Protein AF-A0A1Y5H333-F1 (afdb_monomer_lite)

Secondary structure (DSSP, 8-state):
-EEEEEETTEEEEEEEEEEEEEEETTTEEEEEEEEEEEEEEETTEEEEEEEEEEEEPPPHHHHH-PPEEEEEEGGGSTTS--GGGEETTEE-GGG--S-HHHHHHHHHTT--TTTTTTS--PEEEEEE-S--TTPPPEEEEEEEEEE-

Foldseek 3Di:
DWPDDDDQQFNTWDKDKDKDWDADDQAGIDIKIKIKIWTHRDPVKIKMKMKIKDWDDQDPQLAPFDKDKDWDWQVPQLLAQDPQQDDPLFGHPVSDDDDPVSVVVCVVVVHRSGPHNSVHIDTDIDIDGSNPPRDHIDMDMDMDIDMD

Structure (mmCIF, N/CA/C/O backbone):
data_AF-A0A1Y5H333-F1
#
_entry.id   AF-A0A1Y5H333-F1
#
loop_
_atom_site.group_PDB
_atom_site.id
_atom_site.type_symbol
_atom_site.label_atom_id
_atom_site.label_alt_id
_atom_site.label_comp_id
_atom_site.label_asym_id
_atom_site.label_entity_id
_atom_site.label_seq_id
_atom_site.pdbx_PDB_ins_code
_atom_site.Cartn_x
_atom_site.Cartn_y
_atom_site.Cartn_z
_atom_site.occupancy
_atom_site.B_iso_or_equiv
_atom_site.auth_seq_id
_atom_site.auth_comp_id
_atom_site.auth_asym_id
_atom_site.auth_atom_id
_atom_site.pdbx_PDB_model_num
ATOM 1 N N . MET A 1 1 ? -16.460 4.769 25.214 1.00 82.88 1 MET A N 1
ATOM 2 C CA . MET A 1 1 ? -17.642 5.050 26.059 1.00 82.88 1 MET A CA 1
ATOM 3 C C . MET A 1 1 ? -18.020 3.759 26.763 1.00 82.88 1 MET A C 1
ATOM 5 O O . MET A 1 1 ? -18.332 2.789 26.069 1.00 82.88 1 MET A O 1
ATOM 9 N N . PRO A 1 2 ? -18.009 3.729 28.104 1.00 84.06 2 PRO A N 1
ATOM 10 C CA . PRO A 1 2 ? -18.415 2.555 28.865 1.00 84.06 2 PRO A CA 1
ATOM 11 C C . PRO A 1 2 ? -19.933 2.374 28.769 1.00 84.06 2 PRO A C 1
ATOM 13 O O . PRO A 1 2 ? -20.691 3.319 28.986 1.00 84.06 2 PRO A O 1
ATOM 16 N N . ILE A 1 3 ? -20.365 1.169 28.407 1.00 87.62 3 ILE A N 1
ATOM 17 C CA . ILE A 1 3 ? -21.780 0.785 28.323 1.00 87.62 3 ILE A CA 1
ATOM 18 C C . ILE A 1 3 ? -22.201 0.065 29.601 1.00 87.62 3 ILE A C 1
ATOM 20 O O . ILE A 1 3 ? -23.312 0.270 30.080 1.00 87.62 3 ILE A O 1
ATOM 24 N N . ILE A 1 4 ? -21.317 -0.772 30.148 1.00 87.38 4 ILE A N 1
ATOM 25 C CA . ILE A 1 4 ? -21.586 -1.588 31.333 1.00 87.38 4 ILE A CA 1
ATOM 26 C C . ILE A 1 4 ? -20.380 -1.527 32.257 1.00 87.38 4 ILE A C 1
ATOM 28 O O . ILE A 1 4 ? -19.239 -1.584 31.792 1.00 87.38 4 ILE A O 1
ATOM 32 N N . THR A 1 5 ? -20.661 -1.420 33.551 1.00 86.81 5 THR A N 1
ATOM 33 C CA . THR A 1 5 ? -19.675 -1.400 34.631 1.00 86.81 5 THR A CA 1
ATOM 34 C C . THR A 1 5 ? -20.199 -2.217 35.811 1.00 86.81 5 THR A C 1
ATOM 36 O O . THR A 1 5 ? -21.331 -1.970 36.229 1.00 86.81 5 THR A O 1
ATOM 39 N N . ASN A 1 6 ? -19.375 -3.105 36.373 1.00 86.00 6 ASN A N 1
ATOM 40 C CA . ASN A 1 6 ? -19.638 -3.889 37.593 1.00 86.00 6 ASN A CA 1
ATOM 41 C C . ASN A 1 6 ? -20.899 -4.775 37.548 1.00 86.00 6 ASN A C 1
ATOM 43 O O . ASN A 1 6 ? -21.717 -4.762 38.471 1.00 86.00 6 ASN A O 1
ATOM 47 N N . GLU A 1 7 ? -21.060 -5.558 36.485 1.00 86.50 7 GLU A N 1
ATOM 48 C CA . GLU A 1 7 ? -22.092 -6.592 36.399 1.00 86.50 7 GLU A CA 1
ATOM 49 C C . GLU A 1 7 ? -21.499 -7.979 36.671 1.00 86.50 7 GLU A C 1
ATOM 51 O O . GLU A 1 7 ? -20.348 -8.252 36.340 1.00 86.50 7 GLU A O 1
ATOM 56 N N . ASN A 1 8 ? -22.310 -8.911 37.184 1.00 80.81 8 ASN A N 1
ATOM 57 C CA . ASN A 1 8 ? -21.875 -10.273 37.560 1.00 80.81 8 ASN A CA 1
ATOM 58 C C . ASN A 1 8 ? -21.218 -11.090 36.423 1.00 80.81 8 ASN A C 1
ATOM 60 O O . ASN A 1 8 ? -20.694 -12.176 36.660 1.00 80.81 8 ASN A O 1
ATOM 64 N N . TRP A 1 9 ? -21.315 -10.615 35.184 1.00 81.00 9 TRP A N 1
ATOM 65 C CA . TRP A 1 9 ? -20.800 -11.244 33.969 1.00 81.00 9 TRP A CA 1
ATOM 66 C C . TRP A 1 9 ? -19.826 -10.337 33.190 1.00 81.00 9 TRP A C 1
ATOM 68 O O . TRP A 1 9 ? -19.308 -10.750 32.147 1.00 81.00 9 TRP A O 1
ATOM 78 N N . ALA A 1 10 ? -19.604 -9.100 33.647 1.00 86.00 10 ALA A N 1
ATOM 79 C CA . ALA A 1 10 ? -18.741 -8.116 33.006 1.00 86.00 10 ALA A CA 1
ATOM 80 C C . ALA A 1 10 ? -18.381 -6.987 33.975 1.00 86.00 10 ALA A C 1
ATOM 82 O O . ALA A 1 10 ? -19.232 -6.173 34.334 1.00 86.00 10 ALA A O 1
ATOM 83 N N . GLU A 1 11 ? -17.102 -6.864 34.305 1.00 90.62 11 GLU A N 1
ATOM 84 C CA . GLU A 1 11 ? -16.604 -5.700 35.038 1.00 90.62 11 GLU A CA 1
ATOM 85 C C . GLU A 1 11 ? -16.607 -4.446 34.158 1.00 90.62 11 GLU A C 1
ATOM 87 O O . GLU A 1 11 ? -16.941 -3.354 34.616 1.00 90.62 11 GLU A O 1
ATOM 92 N N . LEU A 1 12 ? -16.287 -4.599 32.867 1.00 90.56 12 LEU A N 1
ATOM 93 C CA . LEU A 1 12 ? -16.322 -3.503 31.903 1.00 90.56 12 LEU A CA 1
ATOM 94 C C . LEU A 1 12 ? -16.723 -3.988 30.511 1.00 90.56 12 LEU A C 1
ATOM 96 O O . LEU A 1 12 ? -16.135 -4.918 29.957 1.00 90.56 12 LEU A O 1
ATOM 100 N N . LEU A 1 13 ? -17.670 -3.279 29.902 1.00 92.50 13 LEU A N 1
ATOM 101 C CA . LEU A 1 13 ? -17.908 -3.318 28.464 1.00 92.50 13 LEU A CA 1
ATOM 102 C C . LEU A 1 13 ? -17.854 -1.894 27.925 1.00 92.50 13 LEU A C 1
ATOM 104 O O . LEU A 1 13 ? -18.698 -1.062 28.259 1.00 92.50 13 LEU A O 1
ATOM 108 N N . GLU A 1 14 ? -16.881 -1.620 27.067 1.00 94.44 14 GLU A N 1
ATOM 109 C CA . GLU A 1 14 ? -16.696 -0.322 26.433 1.00 94.44 14 GLU A CA 1
ATOM 110 C C . GLU A 1 14 ? -16.744 -0.442 24.911 1.00 94.44 14 GLU A C 1
ATOM 112 O O . GLU A 1 14 ? -16.152 -1.344 24.317 1.00 94.44 14 GLU A O 1
ATOM 117 N N . ILE A 1 15 ? -17.420 0.523 24.285 1.00 94.50 15 ILE A N 1
ATOM 118 C CA . ILE A 1 15 ? -17.405 0.718 22.840 1.00 94.50 15 ILE A CA 1
ATOM 119 C C . ILE A 1 15 ? -16.862 2.111 22.524 1.00 94.50 15 ILE A C 1
ATOM 121 O O . ILE A 1 15 ? -17.278 3.120 23.102 1.00 94.50 15 ILE A O 1
ATOM 125 N N . GLU A 1 16 ? -15.932 2.172 21.581 1.00 95.00 16 GLU A N 1
ATOM 126 C CA . GLU A 1 16 ? -15.416 3.404 20.996 1.00 95.00 16 GLU A CA 1
ATOM 127 C C . GLU A 1 16 ? -15.760 3.426 19.510 1.00 95.00 16 GLU A C 1
ATOM 129 O O . GLU A 1 16 ? -15.557 2.442 18.800 1.00 95.00 16 GLU A O 1
ATOM 134 N N . ALA A 1 17 ? -16.259 4.560 19.031 1.00 95.25 17 ALA A N 1
ATOM 135 C CA . ALA A 1 17 ? -16.514 4.788 17.620 1.00 95.25 17 ALA A CA 1
ATOM 136 C C . ALA A 1 17 ? -16.050 6.196 17.249 1.00 95.25 17 ALA A C 1
ATOM 138 O O . ALA A 1 17 ? -16.312 7.157 17.974 1.00 95.25 17 ALA A O 1
ATOM 139 N N . ALA A 1 18 ? -15.359 6.313 16.122 1.00 94.62 18 ALA A N 1
ATOM 140 C CA . ALA A 1 18 ? -14.901 7.576 15.570 1.00 94.62 18 ALA A CA 1
ATOM 141 C C . ALA A 1 18 ? -15.055 7.563 14.050 1.00 94.62 18 ALA A C 1
ATOM 143 O O . ALA A 1 18 ? -14.855 6.532 13.407 1.00 94.62 18 ALA A O 1
ATOM 144 N N . ALA A 1 19 ? -15.372 8.721 13.482 1.00 95.75 19 ALA A N 1
ATOM 145 C CA . ALA A 1 19 ? -15.407 8.936 12.046 1.00 95.75 19 ALA A CA 1
ATOM 146 C C . ALA A 1 19 ? -14.798 10.300 11.716 1.00 95.75 19 ALA A C 1
ATOM 148 O O . ALA A 1 19 ? -14.939 11.256 12.482 1.00 95.75 19 ALA A O 1
ATOM 149 N N . ARG A 1 20 ? -14.118 10.387 10.577 1.00 94.44 20 ARG A N 1
ATOM 150 C CA . ARG A 1 20 ? -13.522 11.611 10.050 1.00 94.44 20 ARG A CA 1
ATOM 151 C C . ARG A 1 20 ? -13.819 11.710 8.563 1.00 94.44 20 ARG A C 1
ATOM 153 O O . ARG A 1 20 ? -13.446 10.835 7.793 1.00 94.44 20 ARG A O 1
ATOM 160 N N . TYR A 1 21 ? -14.427 12.822 8.178 1.00 93.94 21 TYR A N 1
ATOM 161 C CA . TYR A 1 21 ? -14.590 13.224 6.788 1.00 93.94 21 TYR A CA 1
ATOM 162 C C . TYR A 1 21 ? -13.501 14.239 6.432 1.00 93.94 21 TYR A C 1
ATOM 164 O O . TYR A 1 21 ? -13.265 15.181 7.193 1.00 93.94 21 TYR A O 1
ATOM 172 N N . THR A 1 22 ? -12.815 14.030 5.313 1.00 91.62 22 THR A N 1
ATOM 173 C CA . THR A 1 22 ? -11.805 14.954 4.782 1.00 91.62 22 THR A CA 1
ATOM 174 C C . THR A 1 22 ? -12.176 15.296 3.348 1.00 91.62 22 THR A C 1
ATOM 176 O O . THR A 1 22 ? -12.413 14.390 2.559 1.00 91.62 22 THR A O 1
ATOM 179 N N . ASP A 1 23 ? -12.228 16.585 3.024 1.00 91.19 23 ASP A N 1
ATOM 180 C CA . ASP A 1 23 ? -12.504 17.087 1.678 1.00 91.19 23 ASP A CA 1
ATOM 181 C C . ASP A 1 23 ? -11.344 17.965 1.230 1.00 91.19 23 ASP A C 1
ATOM 183 O O . ASP A 1 23 ? -10.917 18.854 1.971 1.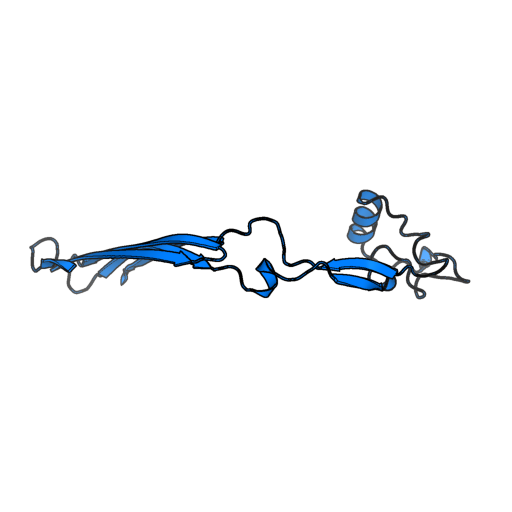00 91.19 23 ASP A O 1
ATOM 187 N N . GLU A 1 24 ? -10.818 17.684 0.044 1.00 84.88 24 GLU A N 1
ATOM 188 C CA . GLU A 1 24 ? -9.677 18.383 -0.516 1.00 84.88 24 GLU A CA 1
ATOM 189 C C . GLU A 1 24 ? -9.851 18.696 -1.995 1.00 84.88 24 GLU A C 1
ATOM 191 O O . GLU A 1 24 ? -10.342 17.904 -2.800 1.00 84.88 24 GLU A O 1
ATOM 196 N N . SER A 1 25 ? -9.345 19.867 -2.367 1.00 82.56 25 SER A N 1
ATOM 197 C CA . SER A 1 25 ? -9.512 20.434 -3.709 1.00 82.56 25 SER A CA 1
ATOM 198 C C . SER A 1 25 ? -8.843 19.614 -4.815 1.00 82.56 25 SER A C 1
ATOM 200 O O . SER A 1 25 ? -9.312 19.613 -5.951 1.00 82.56 25 SER A O 1
ATOM 202 N N . ASN A 1 26 ? -7.749 18.921 -4.491 1.00 74.75 26 ASN A N 1
ATOM 203 C CA . ASN A 1 26 ? -6.894 18.279 -5.489 1.00 74.75 26 ASN A CA 1
ATOM 204 C C . ASN A 1 26 ? -7.225 16.795 -5.714 1.00 74.75 26 ASN A C 1
ATOM 206 O O . ASN A 1 26 ? -7.126 16.314 -6.838 1.00 74.75 26 ASN A O 1
ATOM 210 N N . PHE A 1 27 ? -7.634 16.073 -4.665 1.00 77.12 27 PHE A N 1
ATOM 211 C CA . PHE A 1 27 ? -7.868 14.621 -4.726 1.00 77.12 27 PHE A CA 1
ATOM 212 C C . PHE A 1 27 ? -9.293 14.195 -4.339 1.00 77.12 27 PHE A C 1
ATOM 214 O O . PHE A 1 27 ? -9.594 13.001 -4.350 1.00 77.12 27 PHE A O 1
ATOM 221 N N . GLY A 1 28 ? -10.178 15.147 -4.030 1.00 85.00 28 GLY A N 1
ATOM 222 C CA . GLY A 1 28 ? -11.564 14.886 -3.657 1.00 85.00 28 GLY A CA 1
ATOM 223 C C . GLY A 1 28 ? -11.735 14.615 -2.165 1.00 85.00 28 GLY A C 1
ATOM 224 O O . GLY A 1 28 ? -11.018 15.165 -1.330 1.00 85.00 28 GLY A O 1
ATOM 225 N N . ASN A 1 29 ? -12.705 13.769 -1.832 1.00 87.38 29 ASN A N 1
ATOM 226 C CA . ASN A 1 29 ? -13.092 13.488 -0.458 1.00 87.38 29 ASN A CA 1
ATOM 227 C C . ASN A 1 29 ? -12.784 12.048 -0.035 1.00 87.38 29 ASN A C 1
ATOM 229 O O . ASN A 1 29 ? -12.738 11.136 -0.853 1.00 87.38 29 ASN A O 1
ATOM 233 N N . GLU A 1 30 ? -12.590 11.852 1.268 1.00 91.81 30 GLU A N 1
ATOM 234 C CA . GLU A 1 30 ? -12.367 10.540 1.869 1.00 91.81 30 GLU A CA 1
ATOM 235 C C . GLU A 1 30 ? -12.965 10.475 3.279 1.00 91.81 30 GLU A C 1
ATOM 237 O O . GLU A 1 30 ? -12.956 11.461 4.028 1.00 91.81 30 GLU A O 1
ATOM 242 N N . THR A 1 31 ? -13.488 9.306 3.654 1.00 92.50 31 THR A N 1
ATOM 243 C CA . THR A 1 31 ? -14.091 9.075 4.973 1.00 92.50 31 THR A CA 1
ATOM 244 C C . THR A 1 31 ? -13.392 7.931 5.686 1.00 92.50 31 THR A C 1
ATOM 246 O O . THR A 1 31 ? -13.481 6.778 5.275 1.00 92.50 31 THR A O 1
ATOM 249 N N . THR A 1 32 ? -12.759 8.228 6.819 1.00 94.69 32 THR A N 1
ATOM 250 C CA . THR A 1 32 ? -12.184 7.200 7.690 1.00 94.69 32 THR A CA 1
ATOM 251 C C . THR A 1 32 ? -13.042 6.965 8.911 1.00 94.69 32 THR A C 1
ATOM 253 O O . THR A 1 32 ? -13.649 7.887 9.455 1.00 94.69 32 THR A O 1
ATOM 256 N N . TYR A 1 33 ? -13.092 5.719 9.364 1.00 95.62 33 TYR A N 1
ATOM 257 C CA . TYR A 1 33 ? -13.829 5.348 10.562 1.00 95.62 33 TYR A CA 1
ATOM 258 C C . TYR A 1 33 ? -13.080 4.290 11.357 1.00 95.62 33 TYR A C 1
ATOM 260 O O . TYR A 1 33 ? -12.290 3.519 10.820 1.00 95.62 33 TYR A O 1
ATOM 268 N N . ARG A 1 34 ? -13.315 4.267 12.666 1.00 96.25 34 ARG A N 1
ATOM 269 C CA . ARG A 1 34 ? -12.736 3.293 13.586 1.00 96.25 34 ARG A CA 1
ATOM 270 C C . ARG A 1 34 ? -13.760 2.912 14.639 1.00 96.25 34 ARG A C 1
ATOM 272 O O . ARG A 1 34 ? -14.362 3.785 15.256 1.00 96.25 34 ARG A O 1
ATOM 279 N N . GLY A 1 35 ? -13.902 1.615 14.863 1.00 96.81 35 GLY A N 1
ATOM 280 C CA . GLY A 1 35 ? -14.640 1.028 15.970 1.00 96.81 35 GLY A CA 1
ATOM 281 C C . GLY A 1 35 ? -13.712 0.196 16.849 1.00 96.81 35 GLY A C 1
ATOM 282 O O . GLY A 1 35 ? -12.823 -0.494 16.346 1.00 96.81 35 GLY A O 1
ATOM 283 N N . ARG A 1 36 ? -13.914 0.241 18.163 1.00 96.12 36 ARG A N 1
ATOM 284 C CA . ARG A 1 36 ? -13.251 -0.638 19.127 1.00 96.12 36 ARG A CA 1
ATOM 285 C C . ARG A 1 36 ? -14.251 -1.120 20.162 1.00 96.12 36 ARG A C 1
ATOM 287 O O . ARG A 1 36 ? -15.077 -0.346 20.631 1.00 96.12 36 ARG A O 1
ATOM 294 N N . VAL A 1 37 ? -14.137 -2.388 20.528 1.00 95.88 37 VAL A N 1
ATOM 295 C CA . VAL A 1 37 ? -14.844 -2.985 21.656 1.00 95.88 37 VAL A C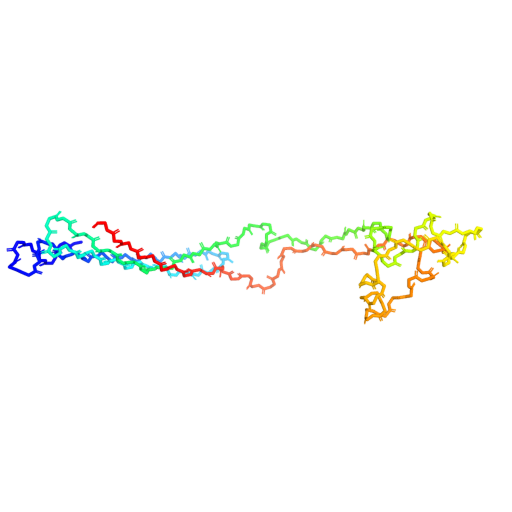A 1
ATOM 296 C C . VAL A 1 37 ? -13.807 -3.509 22.636 1.00 95.88 37 VAL A C 1
ATOM 298 O O . VAL A 1 37 ? -12.866 -4.200 22.239 1.00 95.88 37 VAL A O 1
ATOM 301 N N . THR A 1 38 ? -13.992 -3.180 23.906 1.00 95.81 38 THR A N 1
ATOM 302 C CA . THR A 1 38 ? -13.196 -3.692 25.020 1.00 95.81 38 THR A CA 1
ATOM 303 C C . THR A 1 38 ? -14.137 -4.389 25.992 1.00 95.81 38 THR A C 1
ATOM 305 O O . THR A 1 38 ? -15.128 -3.802 26.421 1.00 95.81 38 THR A O 1
ATOM 308 N N . TYR A 1 39 ? -13.832 -5.638 26.323 1.00 94.44 39 TYR A N 1
ATOM 309 C CA . TYR A 1 39 ? -14.611 -6.478 27.220 1.00 94.44 39 TYR A CA 1
ATOM 310 C C . TYR A 1 39 ? -13.712 -7.051 28.314 1.00 94.44 39 TYR A C 1
ATOM 312 O O . TYR A 1 39 ? -12.686 -7.670 28.030 1.00 94.44 39 TYR A O 1
ATOM 320 N N . MET A 1 40 ? -14.116 -6.841 29.559 1.00 94.44 40 MET A N 1
ATOM 321 C CA . MET A 1 40 ? -13.432 -7.305 30.757 1.00 94.44 40 MET A CA 1
ATOM 322 C C . MET A 1 40 ? -14.412 -8.169 31.564 1.00 94.44 40 MET A C 1
ATOM 324 O O . MET A 1 40 ? -15.233 -7.618 32.299 1.00 94.44 40 MET A O 1
ATOM 328 N N . PRO A 1 41 ? -14.406 -9.504 31.392 1.00 90.00 41 PRO A N 1
ATOM 329 C CA . PRO A 1 41 ? -15.277 -10.396 32.159 1.00 90.00 41 PRO A CA 1
ATOM 330 C C . PRO A 1 41 ? -14.917 -10.430 33.650 1.00 90.00 41 PRO A C 1
ATOM 332 O O . PRO A 1 41 ? -15.814 -10.516 34.481 1.00 90.00 41 PRO A O 1
ATOM 335 N N . THR A 1 42 ? -13.626 -10.351 33.981 1.00 88.38 42 THR A N 1
ATOM 336 C CA . THR A 1 42 ? -13.091 -10.265 35.351 1.00 88.38 42 THR A CA 1
ATOM 337 C C . THR A 1 42 ? -11.909 -9.294 35.374 1.00 88.38 42 THR A C 1
ATOM 339 O O . THR A 1 42 ? -11.366 -8.973 34.319 1.00 88.38 42 THR A O 1
ATOM 342 N N . GLU A 1 43 ? -11.455 -8.859 36.553 1.00 86.25 43 GLU A N 1
ATOM 343 C CA . GLU A 1 43 ? -10.301 -7.946 36.687 1.00 86.25 43 GLU A CA 1
ATOM 344 C C . GLU A 1 43 ? -8.980 -8.498 36.105 1.00 86.25 43 GLU A C 1
ATOM 346 O O . GLU A 1 43 ? -8.050 -7.738 35.836 1.00 86.25 43 GLU A O 1
ATOM 351 N N . GLU A 1 44 ? -8.891 -9.814 35.895 1.00 89.31 44 GLU A N 1
ATOM 352 C CA . GLU A 1 44 ? -7.690 -10.499 35.403 1.00 89.31 44 GLU A CA 1
ATOM 353 C C . GLU A 1 44 ? -7.652 -10.660 33.879 1.00 89.31 44 GLU A C 1
ATOM 355 O O . GLU A 1 44 ? -6.583 -10.919 33.337 1.00 89.31 44 GLU A O 1
ATOM 360 N N . TRP A 1 45 ? -8.793 -10.521 33.195 1.00 92.06 45 TRP A N 1
ATOM 361 C CA . TRP A 1 45 ? -8.913 -10.798 31.763 1.00 92.06 45 TRP A CA 1
ATOM 362 C C . TRP A 1 45 ? -9.448 -9.587 31.013 1.00 92.06 45 TRP A C 1
ATOM 364 O O . TRP A 1 45 ? -10.564 -9.138 31.264 1.00 92.06 45 TRP A O 1
ATOM 374 N N . LEU A 1 46 ? -8.703 -9.111 30.018 1.00 93.75 46 LEU A N 1
ATOM 375 C CA . LEU A 1 46 ? -9.134 -8.042 29.123 1.00 93.75 46 LEU A CA 1
ATOM 376 C C . LEU A 1 46 ? -9.026 -8.487 27.672 1.00 93.75 46 LEU A C 1
ATOM 378 O O . LEU A 1 46 ? -7.943 -8.749 27.150 1.00 93.75 46 LEU A O 1
ATOM 382 N N . VAL A 1 47 ? -10.160 -8.483 26.981 1.00 95.69 47 VAL A N 1
ATOM 383 C CA . VAL A 1 47 ? -10.246 -8.743 25.546 1.00 95.69 47 VAL A CA 1
ATOM 384 C C . VAL A 1 47 ? -10.571 -7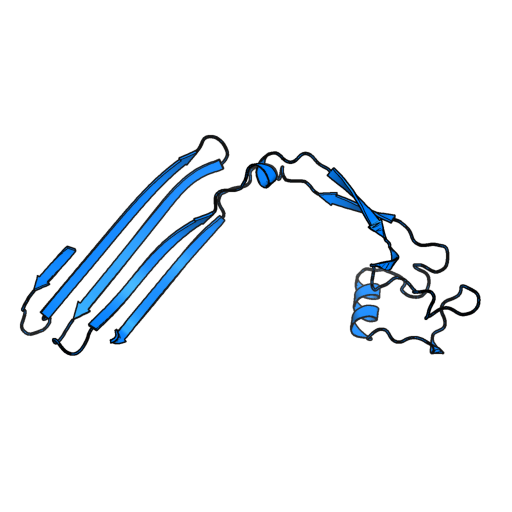.437 24.837 1.00 95.69 47 VAL A C 1
ATOM 386 O O . VAL A 1 47 ? -11.493 -6.724 25.224 1.00 95.69 47 VAL A O 1
ATOM 389 N N . SER A 1 48 ? -9.833 -7.098 23.781 1.00 95.38 48 SER A N 1
ATOM 390 C CA . SER A 1 48 ? -10.192 -5.958 22.937 1.00 95.38 48 SER A CA 1
ATOM 391 C C . SER A 1 48 ? -10.057 -6.282 21.461 1.00 95.38 48 SER A C 1
ATOM 393 O O . SER A 1 48 ? -9.145 -6.994 21.051 1.00 95.38 48 SER A O 1
ATOM 395 N N . ALA A 1 49 ? -10.977 -5.757 20.663 1.00 96.62 49 ALA A N 1
ATOM 396 C CA . ALA A 1 49 ? -10.958 -5.864 19.216 1.00 96.62 49 ALA A CA 1
ATOM 397 C C . ALA A 1 49 ? -11.246 -4.493 18.610 1.00 96.62 49 ALA A C 1
ATOM 399 O O . ALA A 1 49 ? -12.084 -3.745 19.111 1.00 96.62 49 ALA A O 1
ATOM 400 N N . SER A 1 50 ? -10.554 -4.151 17.530 1.00 96.25 50 SER A N 1
ATOM 401 C CA . SER A 1 50 ? -10.791 -2.919 16.787 1.00 96.25 50 SER A CA 1
ATOM 402 C C . SER A 1 50 ? -10.732 -3.153 15.290 1.00 96.25 50 SER A C 1
ATOM 404 O O . SER A 1 50 ? -9.945 -3.970 14.817 1.00 96.25 50 SER A O 1
ATOM 406 N N . TYR A 1 51 ? -11.558 -2.401 14.576 1.00 97.06 51 TYR A N 1
ATOM 407 C CA . TYR A 1 51 ? -11.599 -2.320 13.125 1.00 97.06 51 TYR A CA 1
ATOM 408 C C . TYR A 1 51 ? -11.531 -0.845 12.741 1.00 97.06 51 TYR A C 1
ATOM 410 O O . TYR A 1 51 ? -12.186 -0.011 13.370 1.00 97.06 51 TYR A O 1
ATOM 418 N N . GLY A 1 52 ? -10.781 -0.499 11.705 1.00 96.25 52 GLY A N 1
ATOM 419 C CA . GLY A 1 52 ? -10.850 0.847 11.158 1.00 96.25 52 GLY A CA 1
ATOM 420 C C . GLY A 1 52 ? -10.185 0.996 9.807 1.00 96.25 52 GLY A C 1
ATOM 421 O O . GLY A 1 52 ? -9.438 0.127 9.362 1.00 96.25 52 GLY A O 1
ATOM 422 N N . THR A 1 53 ? -10.457 2.131 9.178 1.00 96.00 53 THR A N 1
ATOM 423 C CA . THR A 1 53 ? -9.926 2.505 7.874 1.00 96.00 53 THR A CA 1
ATOM 424 C C . THR A 1 53 ? -8.974 3.689 7.990 1.00 96.00 53 THR A C 1
ATOM 426 O O . THR A 1 53 ? -9.071 4.530 8.888 1.00 96.00 53 THR A O 1
ATOM 429 N N . SER A 1 54 ? -8.018 3.754 7.072 1.00 93.12 54 SER A N 1
ATOM 430 C CA . SER A 1 54 ? -7.102 4.880 6.905 1.00 93.12 54 SER A CA 1
ATOM 431 C C . SER A 1 54 ? -6.849 5.128 5.421 1.00 93.12 54 SER A C 1
ATOM 433 O O . SER A 1 54 ? -7.146 4.269 4.594 1.00 93.12 54 SER A O 1
ATOM 435 N N . PHE A 1 55 ? -6.312 6.296 5.078 1.00 93.12 55 PHE A N 1
ATOM 436 C CA . PHE A 1 55 ? -5.937 6.603 3.701 1.00 93.12 55 PHE A CA 1
ATOM 437 C C . PHE A 1 55 ? -4.622 7.375 3.628 1.00 93.12 55 PHE A C 1
ATOM 439 O O . PHE A 1 55 ? -4.225 8.046 4.587 1.00 93.12 55 PHE A O 1
ATOM 446 N N . ARG A 1 56 ? -3.980 7.315 2.459 1.00 90.69 56 ARG A N 1
ATOM 447 C CA . ARG A 1 56 ? -2.865 8.177 2.063 1.00 90.69 56 ARG A CA 1
ATOM 448 C C . ARG A 1 56 ? -3.324 9.098 0.935 1.00 90.69 56 ARG A C 1
ATOM 450 O O . ARG A 1 56 ? -3.704 8.634 -0.137 1.00 90.69 56 ARG A O 1
ATOM 457 N N . ALA A 1 57 ? -3.244 10.406 1.165 1.00 88.94 57 ALA A N 1
ATOM 458 C CA . ALA A 1 57 ? -3.451 11.391 0.110 1.00 88.94 57 ALA A CA 1
ATOM 459 C C . ALA A 1 57 ? -2.281 11.366 -0.898 1.00 88.94 57 ALA A C 1
ATOM 461 O O . ALA A 1 57 ? -1.122 11.290 -0.465 1.00 88.94 57 ALA A O 1
ATOM 462 N N . PRO A 1 58 ? -2.540 11.479 -2.214 1.00 84.62 58 PRO A N 1
ATOM 463 C CA . PRO A 1 58 ? -1.481 11.602 -3.211 1.00 84.62 58 PRO A CA 1
ATOM 464 C C . PRO A 1 58 ? -0.679 12.889 -2.992 1.00 84.62 58 PRO A C 1
ATOM 466 O O . PRO A 1 58 ? -1.253 13.951 -2.737 1.00 84.62 58 PRO A O 1
ATOM 469 N N . ASN A 1 59 ? 0.646 12.839 -3.115 1.00 82.06 59 ASN A N 1
ATOM 470 C CA . ASN A 1 59 ? 1.462 14.052 -2.964 1.00 82.06 59 ASN A CA 1
ATOM 471 C C . ASN A 1 59 ? 1.456 14.920 -4.244 1.00 82.06 59 ASN A C 1
ATOM 473 O O . ASN A 1 59 ? 1.083 14.465 -5.320 1.00 82.06 59 ASN A O 1
ATOM 477 N N . LEU A 1 60 ? 1.902 16.182 -4.155 1.00 82.38 60 LEU A N 1
ATOM 478 C CA . LEU A 1 60 ? 1.907 17.107 -5.305 1.00 82.38 60 LEU A CA 1
ATOM 479 C C . LEU A 1 60 ? 2.757 16.614 -6.482 1.00 82.38 60 LEU A C 1
ATOM 481 O O . LEU A 1 60 ? 2.447 16.913 -7.631 1.00 82.38 60 LEU A O 1
ATOM 485 N N . ARG A 1 61 ? 3.827 15.859 -6.213 1.00 79.81 61 ARG A N 1
ATOM 486 C CA . ARG A 1 61 ? 4.679 15.299 -7.264 1.00 79.81 61 ARG A CA 1
ATOM 487 C C . ARG A 1 61 ? 3.955 14.171 -7.995 1.00 79.81 61 ARG A C 1
ATOM 489 O O . ARG A 1 61 ? 4.047 14.081 -9.205 1.00 79.81 61 ARG A O 1
ATOM 496 N N . GLU A 1 62 ? 3.193 13.354 -7.288 1.00 77.06 62 GLU A N 1
ATOM 497 C CA . GLU A 1 62 ? 2.299 12.367 -7.888 1.00 77.06 62 GLU A CA 1
ATOM 498 C C . GLU A 1 62 ? 1.155 13.047 -8.641 1.00 77.06 62 GLU A C 1
ATOM 500 O O . GLU A 1 62 ? 0.765 12.565 -9.676 1.00 77.06 62 GLU A O 1
ATOM 505 N N . GLN A 1 63 ? 0.634 14.197 -8.224 1.00 76.75 63 GLN A N 1
ATOM 506 C CA . GLN A 1 63 ? -0.502 14.793 -8.944 1.00 76.75 63 GLN A CA 1
ATOM 507 C C . GLN A 1 63 ? -0.092 15.659 -10.145 1.00 76.75 63 GLN A C 1
ATOM 509 O O . GLN A 1 63 ? -0.794 15.700 -11.150 1.00 76.75 63 GLN A O 1
ATOM 514 N N . LEU A 1 64 ? 1.040 16.363 -10.056 1.00 78.94 64 LEU A N 1
ATOM 515 C CA . LEU A 1 64 ? 1.375 17.459 -10.974 1.00 78.94 64 LEU A CA 1
ATOM 516 C C . LEU A 1 64 ? 2.719 17.293 -11.689 1.00 78.94 64 LEU A C 1
ATOM 518 O O . LEU A 1 64 ? 3.104 18.170 -12.463 1.00 78.94 64 LEU A O 1
ATOM 522 N N . LEU A 1 65 ? 3.466 16.206 -11.455 1.00 81.25 65 LEU A N 1
ATOM 523 C CA . LEU A 1 65 ? 4.729 16.009 -12.165 1.00 81.25 65 LEU A CA 1
ATOM 524 C C . LEU A 1 65 ? 4.451 15.732 -13.645 1.00 81.25 65 LEU A C 1
ATOM 526 O O . LEU A 1 65 ? 3.886 14.695 -14.012 1.00 81.25 65 LEU A O 1
ATOM 530 N N . ALA A 1 66 ? 4.878 16.685 -14.474 1.00 77.50 66 ALA A N 1
ATOM 531 C CA . ALA A 1 66 ? 4.880 16.576 -15.923 1.00 77.50 66 ALA A CA 1
ATOM 532 C C . ALA A 1 66 ? 5.705 15.367 -16.381 1.00 77.50 66 ALA A C 1
ATOM 534 O O . ALA A 1 66 ? 6.560 14.866 -15.651 1.00 77.50 66 ALA A O 1
ATOM 535 N N . ASN A 1 67 ? 5.451 14.902 -17.603 1.00 78.19 67 ASN A N 1
ATOM 536 C CA . ASN A 1 67 ? 6.197 13.783 -18.158 1.00 78.19 67 ASN A CA 1
ATOM 537 C C . ASN A 1 67 ? 7.682 14.153 -18.285 1.00 78.19 67 ASN A C 1
ATOM 539 O O . ASN A 1 67 ? 8.030 15.096 -18.997 1.00 78.19 67 ASN A O 1
ATOM 543 N N . GLN A 1 68 ? 8.540 13.423 -17.581 1.00 79.38 68 GLN A N 1
ATOM 544 C CA . GLN A 1 68 ? 9.986 13.565 -17.657 1.00 79.38 68 GLN A CA 1
ATOM 545 C C . GLN A 1 68 ? 10.551 12.419 -18.479 1.00 79.38 68 GLN A C 1
ATOM 547 O O . GLN A 1 68 ? 10.250 11.254 -18.220 1.00 79.38 68 GLN A O 1
ATOM 552 N N . PHE A 1 69 ? 11.394 12.766 -19.444 1.00 82.75 69 PHE A N 1
ATOM 553 C CA . PHE A 1 69 ? 12.137 11.798 -20.231 1.00 82.75 69 PHE A CA 1
ATOM 554 C C . PHE A 1 69 ? 13.502 11.553 -19.589 1.00 82.75 69 PHE A C 1
ATOM 556 O O . PHE A 1 69 ? 14.224 12.500 -19.270 1.00 82.75 69 PHE A O 1
ATOM 563 N N . GLY A 1 70 ? 13.836 10.284 -19.404 1.00 82.00 70 GLY A N 1
ATOM 564 C CA . GLY A 1 70 ? 15.117 9.803 -18.920 1.00 82.00 70 GLY A CA 1
ATOM 565 C C . GLY A 1 70 ? 15.676 8.739 -19.856 1.00 82.00 70 GLY A C 1
ATOM 566 O O . GLY A 1 70 ? 15.017 8.276 -20.789 1.00 82.00 70 GLY A O 1
ATOM 567 N N . GLY A 1 71 ? 16.925 8.368 -19.613 1.00 83.38 71 GLY A N 1
ATOM 568 C CA . GLY A 1 71 ? 17.587 7.303 -20.340 1.00 83.38 71 GLY A CA 1
ATOM 569 C C . GLY A 1 71 ? 18.410 6.474 -19.377 1.00 83.38 71 GLY A C 1
ATOM 570 O O . GLY A 1 71 ? 19.312 7.010 -18.738 1.00 83.38 71 GLY A O 1
ATOM 571 N N . GLU A 1 72 ? 18.102 5.186 -19.288 1.00 83.75 72 GLU A N 1
ATOM 572 C CA . GLU A 1 72 ? 18.919 4.231 -18.546 1.00 83.75 72 GLU A CA 1
ATOM 573 C C . GLU A 1 72 ? 19.918 3.562 -19.485 1.00 83.75 72 GLU A C 1
ATOM 575 O O . GLU A 1 72 ? 19.682 3.404 -20.687 1.00 83.75 72 GLU A O 1
ATOM 580 N N . ASN A 1 73 ? 21.069 3.175 -18.947 1.00 82.56 73 ASN A N 1
ATOM 581 C CA . ASN A 1 73 ? 22.065 2.462 -19.729 1.00 82.56 73 ASN A CA 1
ATOM 582 C C . ASN A 1 73 ? 21.576 1.028 -19.992 1.00 82.56 73 ASN A C 1
ATOM 584 O O . ASN A 1 73 ? 21.298 0.295 -19.047 1.00 82.56 73 ASN A O 1
ATOM 588 N N . GLY A 1 74 ? 21.524 0.594 -21.255 1.00 78.75 74 GLY A N 1
ATOM 589 C CA . GLY A 1 74 ? 21.151 -0.778 -21.619 1.00 78.75 74 GLY A CA 1
ATOM 590 C C . GLY A 1 74 ? 22.057 -1.874 -21.040 1.00 78.75 74 GLY A C 1
ATOM 591 O O . GLY A 1 74 ? 21.689 -3.039 -21.073 1.00 78.75 74 GLY A O 1
ATOM 592 N N . ASN A 1 75 ? 23.211 -1.533 -20.455 1.00 80.81 75 ASN A N 1
ATOM 593 C CA . ASN A 1 75 ? 24.042 -2.467 -19.684 1.00 80.81 75 ASN A CA 1
ATOM 594 C C . ASN A 1 75 ? 23.394 -2.901 -18.367 1.00 80.81 75 ASN A C 1
ATOM 596 O O . ASN A 1 75 ? 23.831 -3.879 -17.767 1.00 80.81 75 ASN A O 1
ATOM 600 N N . SER A 1 76 ? 22.395 -2.161 -17.888 1.00 82.38 76 SER A N 1
ATOM 601 C CA . SER A 1 76 ? 21.610 -2.533 -16.713 1.00 82.38 76 SER A CA 1
ATOM 602 C C . SER A 1 76 ? 20.542 -3.583 -17.027 1.00 82.38 76 SER A C 1
ATOM 604 O O . SER A 1 76 ? 19.951 -4.119 -16.094 1.00 82.38 76 SER A O 1
ATOM 606 N N . ASP A 1 77 ? 20.302 -3.886 -18.308 1.00 85.50 77 ASP A N 1
ATOM 607 C CA . ASP A 1 77 ? 19.406 -4.958 -18.731 1.00 85.50 77 ASP A CA 1
ATOM 608 C C . ASP A 1 77 ? 20.093 -6.327 -18.539 1.00 85.50 77 ASP A C 1
ATOM 610 O O . ASP A 1 77 ? 21.121 -6.584 -19.177 1.00 85.50 77 ASP A O 1
ATOM 614 N N . PRO A 1 78 ? 19.546 -7.231 -17.702 1.00 88.19 78 PRO A N 1
ATOM 615 C CA . PRO A 1 78 ? 20.085 -8.580 -17.507 1.00 88.19 78 PRO A CA 1
ATOM 616 C C . PRO A 1 78 ? 20.182 -9.416 -18.796 1.00 88.19 78 PRO A C 1
ATOM 618 O O . PRO A 1 78 ? 20.969 -10.368 -18.859 1.00 88.19 78 PRO A O 1
ATOM 621 N N . CYS A 1 79 ? 19.399 -9.071 -19.820 1.00 88.94 79 CYS A N 1
ATOM 622 C CA . CYS A 1 79 ? 19.411 -9.723 -21.123 1.00 88.94 79 CYS A CA 1
ATOM 623 C C . CYS A 1 79 ? 20.582 -9.273 -22.004 1.00 88.94 79 CYS A C 1
ATOM 625 O O . CYS A 1 79 ? 21.011 -10.034 -22.872 1.00 88.94 79 CYS A O 1
ATOM 627 N N . SER A 1 80 ? 21.148 -8.086 -21.765 1.00 90.19 80 SER A N 1
ATOM 628 C CA . SER A 1 80 ? 22.306 -7.588 -22.512 1.00 90.19 80 SER A CA 1
ATOM 629 C C . SER A 1 80 ? 23.531 -8.480 -22.299 1.00 90.19 80 SER A C 1
ATOM 631 O O . SER A 1 80 ? 23.787 -8.941 -21.188 1.00 90.19 80 SER A O 1
ATOM 633 N N . VAL A 1 81 ? 24.297 -8.732 -23.362 1.00 90.19 81 VAL A N 1
ATOM 634 C CA . VAL A 1 81 ? 25.567 -9.462 -23.317 1.00 90.19 81 VAL A CA 1
ATOM 635 C C . VAL A 1 81 ? 26.657 -8.520 -22.794 1.00 90.19 81 VAL A C 1
ATOM 637 O O . VAL A 1 81 ? 27.145 -7.680 -23.558 1.00 90.19 81 VAL A O 1
ATOM 640 N N . PRO A 1 82 ? 27.111 -8.649 -21.535 1.00 87.75 82 PRO A N 1
ATOM 641 C CA . PRO A 1 82 ? 28.200 -7.826 -21.032 1.00 87.75 82 PRO A CA 1
ATOM 642 C C . PRO A 1 82 ? 29.517 -8.219 -21.710 1.00 87.75 82 PRO A C 1
ATOM 644 O O . PRO A 1 82 ? 29.697 -9.358 -22.141 1.00 87.75 82 PRO A O 1
ATOM 647 N N . GLU A 1 83 ? 30.482 -7.301 -21.735 1.00 87.38 83 GLU A N 1
ATOM 648 C CA . GLU A 1 83 ? 31.801 -7.524 -22.349 1.00 87.38 83 GLU A CA 1
ATOM 649 C C . GLU A 1 83 ? 32.530 -8.756 -21.775 1.00 87.38 83 GLU A C 1
ATOM 651 O O . GLU A 1 83 ? 33.240 -9.457 -22.493 1.00 87.38 83 GLU A O 1
ATOM 656 N N . SER A 1 84 ? 32.290 -9.099 -20.504 1.00 88.69 84 SER A N 1
ATOM 657 C CA . SER A 1 84 ? 32.848 -10.302 -19.872 1.00 88.69 84 SER A CA 1
ATOM 658 C C . SER A 1 84 ? 32.381 -11.614 -20.510 1.00 88.69 84 SER A C 1
ATOM 660 O O . SER A 1 84 ? 33.082 -12.617 -20.402 1.00 88.69 84 SER A O 1
ATOM 662 N N . LEU A 1 85 ? 31.217 -11.614 -21.166 1.00 90.94 85 LEU A N 1
ATOM 663 C CA . LEU A 1 85 ? 30.662 -12.755 -21.898 1.00 90.94 85 LEU A CA 1
ATOM 664 C C . LEU A 1 85 ? 31.006 -12.720 -23.389 1.00 90.94 85 LEU A C 1
ATOM 666 O O . LEU A 1 85 ? 30.480 -13.525 -24.151 1.00 90.94 85 LEU A O 1
ATOM 670 N N . GLN A 1 86 ? 31.870 -11.797 -23.818 1.00 90.56 86 GLN A N 1
ATOM 671 C CA . GLN A 1 86 ? 32.238 -11.648 -25.217 1.00 90.56 86 GLN A CA 1
ATOM 672 C C . GLN A 1 86 ? 33.656 -12.158 -25.495 1.00 90.56 86 GLN A C 1
ATOM 674 O O . GLN A 1 86 ? 34.567 -12.099 -24.661 1.00 90.56 86 GLN A O 1
ATOM 679 N N . THR A 1 87 ? 33.858 -12.643 -26.716 1.00 91.62 87 THR A N 1
ATOM 680 C CA . THR A 1 87 ? 35.169 -12.922 -27.304 1.00 91.62 87 THR A CA 1
ATOM 681 C C . THR A 1 87 ? 35.192 -12.275 -28.683 1.00 91.62 87 THR A C 1
ATOM 683 O O . THR A 1 87 ? 34.371 -12.598 -29.535 1.00 91.62 87 THR A O 1
ATOM 686 N N . ASN A 1 88 ? 36.112 -11.330 -28.904 1.00 89.31 88 ASN A N 1
ATOM 687 C CA . ASN A 1 88 ? 36.190 -10.531 -30.137 1.00 89.31 88 ASN A CA 1
ATOM 688 C C . ASN A 1 88 ? 34.877 -9.798 -30.495 1.00 89.31 88 ASN A C 1
ATOM 690 O O . ASN A 1 88 ? 34.535 -9.686 -31.669 1.00 89.31 88 ASN A O 1
ATOM 694 N N . GLY A 1 89 ? 34.138 -9.315 -29.490 1.00 84.56 89 GLY A N 1
ATOM 695 C CA . GLY A 1 89 ? 32.886 -8.570 -29.689 1.00 84.56 89 GLY A CA 1
ATOM 696 C C . GLY A 1 89 ? 31.659 -9.430 -30.015 1.00 84.56 89 GLY A C 1
ATOM 697 O O . GLY A 1 89 ? 30.615 -8.889 -30.360 1.00 84.56 89 GLY A O 1
ATOM 698 N N . ALA A 1 90 ? 31.766 -10.759 -29.921 1.00 88.69 90 ALA A N 1
ATOM 699 C CA . ALA A 1 90 ? 30.651 -11.688 -30.091 1.00 88.69 90 ALA A CA 1
ATOM 700 C C . ALA A 1 90 ? 30.383 -12.458 -28.795 1.00 88.69 90 ALA A C 1
ATOM 702 O O . ALA A 1 90 ? 31.320 -12.740 -28.045 1.00 88.69 90 ALA A O 1
ATOM 703 N N . TYR A 1 91 ? 29.120 -12.813 -28.550 1.00 91.94 91 TYR A N 1
ATOM 704 C CA . TYR A 1 91 ? 28.721 -13.656 -27.424 1.00 91.94 91 TYR A CA 1
ATOM 705 C C . TYR A 1 91 ? 29.475 -14.993 -27.420 1.00 91.94 91 TYR A C 1
ATOM 707 O O . TYR A 1 91 ? 29.554 -15.681 -28.439 1.00 91.94 91 TYR A O 1
ATOM 715 N N . ASP A 1 92 ? 30.019 -15.355 -26.261 1.00 93.00 92 ASP A N 1
ATOM 716 C CA . ASP A 1 92 ? 30.770 -16.581 -26.029 1.00 93.00 92 ASP A CA 1
ATOM 717 C C . ASP A 1 92 ? 30.028 -17.469 -25.012 1.00 93.00 92 ASP A C 1
ATOM 719 O O . ASP A 1 92 ? 30.104 -17.221 -23.802 1.00 93.00 92 ASP A O 1
ATOM 723 N N . PRO A 1 93 ? 29.345 -18.539 -25.467 1.00 91.00 93 PRO A N 1
ATOM 724 C CA . PRO A 1 93 ? 28.598 -19.441 -24.592 1.00 91.00 93 PRO A CA 1
ATOM 725 C C . PRO A 1 93 ? 29.454 -20.105 -23.508 1.00 91.00 93 PRO A C 1
ATOM 727 O O . PRO A 1 93 ? 28.930 -20.510 -22.476 1.00 91.00 93 PRO A O 1
ATOM 730 N N . SER A 1 94 ? 30.772 -20.229 -23.716 1.00 92.44 94 SER A N 1
ATOM 731 C CA . SER A 1 94 ? 31.669 -20.851 -22.733 1.00 92.44 94 SER A CA 1
ATOM 732 C C . SER A 1 94 ? 31.901 -19.984 -21.495 1.00 92.44 94 SER A C 1
ATOM 734 O O . SER A 1 94 ? 32.317 -20.490 -20.453 1.00 92.44 94 SER A O 1
ATOM 736 N N . LYS A 1 95 ? 31.626 -18.681 -21.607 1.00 90.75 95 LYS A N 1
ATOM 737 C CA . LYS A 1 95 ? 31.756 -17.713 -20.520 1.00 90.75 95 LYS A CA 1
ATOM 738 C C . LYS A 1 95 ? 30.436 -17.468 -19.797 1.00 90.75 95 LYS A C 1
ATOM 740 O O . LYS A 1 95 ? 30.460 -16.797 -18.769 1.00 90.75 95 LYS A O 1
ATOM 745 N N . GLU A 1 96 ? 29.318 -17.983 -20.320 1.00 91.38 96 GLU A N 1
ATOM 746 C CA . GLU A 1 96 ? 27.973 -17.724 -19.802 1.00 91.38 96 GLU A CA 1
ATOM 747 C C . GLU A 1 96 ? 27.881 -18.061 -18.312 1.00 91.38 96 GLU A C 1
ATOM 749 O O . GLU A 1 96 ? 28.088 -19.197 -17.883 1.00 91.38 96 GLU A O 1
ATOM 754 N N . ASN A 1 97 ? 27.588 -17.034 -17.521 1.00 91.38 97 ASN A N 1
ATOM 755 C CA . ASN A 1 97 ? 27.530 -17.107 -16.067 1.00 91.38 97 ASN A CA 1
ATOM 756 C C . ASN A 1 97 ? 26.214 -16.553 -15.501 1.00 91.38 97 ASN A C 1
ATOM 758 O O . ASN A 1 97 ? 26.037 -16.536 -14.280 1.00 91.38 97 ASN A O 1
ATOM 762 N N . ARG A 1 98 ? 25.288 -16.108 -16.361 1.00 91.31 98 ARG A N 1
ATOM 763 C CA . ARG A 1 98 ? 23.945 -15.690 -15.958 1.00 91.31 98 ARG A CA 1
ATOM 764 C C . ARG A 1 98 ? 23.110 -16.923 -15.625 1.00 91.31 98 ARG A C 1
ATOM 766 O O . ARG A 1 98 ? 23.280 -18.000 -16.189 1.00 91.31 98 ARG A O 1
ATOM 773 N N . SER A 1 99 ? 22.189 -16.773 -14.677 1.00 94.19 99 SER A N 1
ATOM 774 C CA . SER A 1 99 ? 21.300 -17.869 -14.287 1.00 94.19 99 SER A CA 1
ATOM 775 C C . SER A 1 99 ? 20.337 -18.233 -15.417 1.00 94.19 99 SER A C 1
ATOM 777 O O . SER A 1 99 ? 19.809 -17.332 -16.070 1.00 94.19 99 SER A O 1
ATOM 779 N N . GLN A 1 100 ? 20.001 -19.518 -15.545 1.00 92.88 100 GLN A N 1
ATOM 780 C CA . GLN A 1 100 ? 19.036 -19.994 -16.540 1.00 92.88 100 GLN A CA 1
ATOM 781 C C . GLN A 1 100 ? 17.687 -19.259 -16.461 1.00 92.88 100 GLN A C 1
ATOM 783 O O . GLN A 1 100 ? 17.136 -18.893 -17.487 1.00 92.88 100 GLN A O 1
ATOM 788 N N . THR A 1 101 ? 17.209 -18.931 -15.256 1.00 94.69 101 THR A N 1
ATOM 789 C CA . THR A 1 101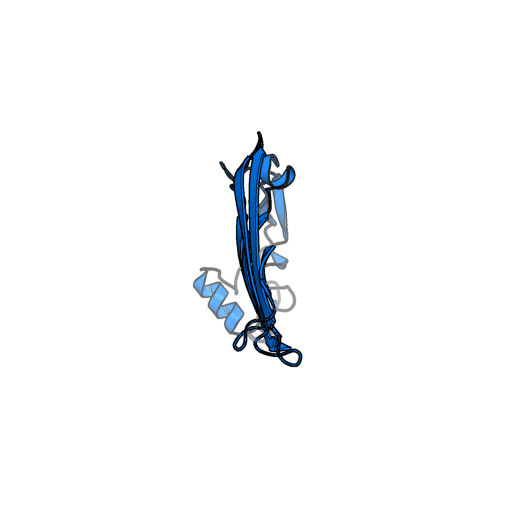 ? 15.965 -18.168 -15.062 1.00 94.69 101 THR A CA 1
ATOM 790 C C . THR A 1 101 ? 15.987 -16.796 -15.739 1.00 94.69 101 THR A C 1
ATOM 792 O O . THR A 1 101 ? 14.971 -16.362 -16.267 1.00 94.69 101 THR A O 1
ATOM 795 N N . VAL A 1 102 ? 17.134 -16.109 -15.747 1.00 92.25 102 VAL A N 1
ATOM 796 C CA . VAL A 1 102 ? 17.267 -14.822 -16.449 1.00 92.25 102 VAL A CA 1
ATOM 797 C C . VAL A 1 102 ? 17.170 -15.042 -17.954 1.00 92.25 102 VAL A C 1
ATOM 799 O O . VAL A 1 102 ? 16.417 -14.334 -18.609 1.00 92.25 102 VAL A O 1
ATOM 802 N N . LEU A 1 103 ? 17.865 -16.049 -18.489 1.00 92.69 103 LEU A N 1
ATOM 803 C CA . LEU A 1 103 ? 17.838 -16.365 -19.920 1.00 92.69 103 LEU A CA 1
ATOM 804 C C . LEU A 1 103 ? 16.429 -16.759 -20.390 1.00 92.69 103 LEU A C 1
ATOM 806 O O . LEU A 1 103 ? 15.980 -16.297 -21.437 1.00 92.69 103 LEU A O 1
ATOM 810 N N . ASP A 1 104 ? 15.715 -17.552 -19.590 1.00 94.62 104 ASP A N 1
ATOM 811 C CA . ASP A 1 104 ? 14.337 -17.963 -19.871 1.00 94.62 104 ASP A CA 1
ATOM 812 C C . ASP A 1 104 ? 13.385 -16.758 -19.876 1.00 94.62 104 ASP A C 1
ATOM 814 O O . ASP A 1 104 ? 12.558 -16.633 -20.778 1.00 94.62 104 ASP A O 1
ATOM 818 N N . ASN A 1 105 ? 13.534 -15.840 -18.913 1.00 94.75 105 ASN A N 1
ATOM 819 C CA . ASN A 1 105 ? 12.751 -14.603 -18.868 1.00 94.75 105 ASN A CA 1
ATOM 820 C C . ASN A 1 105 ? 13.052 -13.702 -20.076 1.00 94.75 105 ASN A C 1
ATOM 822 O O . ASN A 1 105 ? 12.124 -13.189 -20.691 1.00 94.75 105 ASN A O 1
ATOM 826 N N . CYS A 1 106 ? 14.322 -13.568 -20.471 1.00 92.62 106 CYS A N 1
ATOM 827 C CA . CYS A 1 106 ? 14.705 -12.802 -21.659 1.00 92.62 106 CYS A CA 1
ATOM 828 C C . CYS A 1 106 ? 14.053 -13.357 -22.929 1.00 92.62 106 CYS A C 1
ATOM 830 O O . CYS A 1 106 ? 13.491 -12.601 -23.718 1.00 92.62 106 CYS A O 1
ATOM 832 N N . LEU A 1 107 ? 14.070 -14.682 -23.108 1.00 93.12 107 LEU A N 1
ATOM 833 C CA . LEU A 1 107 ? 13.395 -15.326 -24.235 1.00 93.12 107 LEU A CA 1
ATOM 834 C C . LEU A 1 107 ? 11.874 -15.143 -24.179 1.00 93.12 107 LEU A C 1
ATOM 836 O O . LEU A 1 107 ? 11.256 -14.932 -25.222 1.00 93.12 107 LEU A O 1
ATOM 840 N N . ALA A 1 108 ? 11.273 -15.210 -22.988 1.00 93.31 108 ALA A N 1
ATOM 841 C CA . ALA A 1 108 ? 9.841 -14.982 -22.797 1.00 93.31 108 ALA A CA 1
ATOM 842 C C . ALA A 1 108 ? 9.426 -13.545 -23.161 1.00 93.31 108 ALA A C 1
ATOM 844 O O . ALA A 1 108 ? 8.371 -13.355 -23.766 1.00 93.31 108 ALA A O 1
ATOM 845 N N . ASP A 1 109 ? 10.287 -12.566 -22.876 1.00 88.69 109 ASP A N 1
ATOM 846 C CA . ASP A 1 109 ? 10.116 -11.160 -23.262 1.00 88.69 109 ASP A CA 1
ATOM 847 C C . ASP A 1 109 ? 10.492 -10.889 -24.737 1.00 88.69 109 ASP A C 1
ATOM 849 O O . ASP A 1 109 ? 10.346 -9.769 -25.231 1.00 88.69 109 ASP A O 1
ATOM 853 N N . GLY A 1 110 ? 10.947 -11.912 -25.474 1.00 89.25 110 GLY A N 1
ATOM 854 C CA . GLY A 1 110 ? 11.330 -11.815 -26.886 1.00 89.25 110 GLY A CA 1
ATOM 855 C C . GLY A 1 110 ? 12.700 -11.172 -27.129 1.00 89.25 110 GLY A C 1
ATOM 856 O O . GLY A 1 110 ? 13.004 -10.787 -28.260 1.00 89.25 110 GLY A O 1
ATOM 857 N N . ALA A 1 111 ? 13.524 -11.047 -26.089 1.00 88.19 111 ALA A N 1
ATOM 858 C CA . ALA A 1 111 ? 14.868 -10.493 -26.146 1.00 88.19 111 ALA A CA 1
ATOM 859 C C . ALA A 1 111 ? 15.911 -11.580 -26.470 1.00 88.19 111 ALA A C 1
ATOM 861 O O . ALA A 1 111 ? 16.009 -12.604 -25.790 1.00 88.19 111 ALA A O 1
ATOM 862 N N . ASP A 1 112 ? 16.741 -11.341 -27.490 1.00 89.00 112 ASP A N 1
ATOM 863 C CA . ASP A 1 112 ? 17.865 -12.221 -27.820 1.00 89.00 112 ASP A CA 1
ATOM 864 C C . ASP A 1 112 ? 19.084 -11.891 -26.948 1.00 89.00 112 ASP A C 1
ATOM 866 O O . ASP A 1 112 ? 19.865 -10.975 -27.234 1.00 89.00 112 ASP A O 1
ATOM 870 N N . PHE A 1 113 ? 19.264 -12.684 -25.891 1.00 88.25 113 PHE A N 1
ATOM 871 C CA . PHE A 1 113 ? 20.358 -12.528 -24.934 1.00 88.25 113 PHE A CA 1
ATOM 872 C C . PHE A 1 113 ? 21.750 -12.863 -25.491 1.00 88.25 113 PHE A C 1
ATOM 874 O O . PHE A 1 113 ? 22.715 -12.817 -24.725 1.00 88.25 113 PHE A O 1
ATOM 881 N N . THR A 1 114 ? 21.869 -13.240 -26.770 1.00 89.50 114 THR A N 1
ATOM 882 C CA . THR A 1 114 ? 23.140 -13.524 -27.462 1.00 89.50 114 THR A CA 1
ATOM 883 C C . THR A 1 114 ? 23.574 -12.394 -28.397 1.00 89.50 114 THR A C 1
ATOM 885 O O . THR A 1 114 ? 24.748 -12.305 -28.757 1.00 89.50 114 THR A O 1
ATOM 888 N N . LEU A 1 115 ? 22.649 -11.506 -28.775 1.00 86.62 115 LEU A N 1
ATOM 889 C CA . LEU A 1 115 ? 22.906 -10.405 -29.708 1.00 86.62 115 LEU A CA 1
ATOM 890 C C . LEU A 1 115 ? 22.839 -9.032 -29.035 1.00 86.62 115 LEU A C 1
ATOM 892 O O . LEU A 1 115 ? 23.628 -8.145 -29.374 1.00 86.62 115 LEU A O 1
ATOM 896 N N . ILE A 1 116 ? 21.926 -8.831 -28.084 1.00 86.12 116 ILE A N 1
ATOM 897 C CA . ILE A 1 116 ? 21.745 -7.536 -27.414 1.00 86.12 116 ILE A CA 1
ATOM 898 C C . ILE A 1 116 ? 23.036 -7.151 -26.674 1.00 86.12 116 ILE A C 1
ATOM 900 O O . ILE A 1 116 ? 23.622 -7.968 -25.976 1.00 86.12 116 ILE A O 1
ATOM 904 N N . GLY A 1 117 ? 23.506 -5.911 -26.849 1.00 81.25 117 GLY A N 1
ATOM 905 C CA . GLY A 1 117 ? 24.733 -5.403 -26.216 1.00 81.25 117 GLY A CA 1
ATOM 906 C C . GLY A 1 117 ? 26.041 -5.689 -26.973 1.00 81.25 117 GLY A C 1
ATOM 907 O O . GLY A 1 117 ? 27.056 -5.067 -26.666 1.00 81.25 117 GLY A O 1
ATOM 908 N N . THR A 1 118 ? 26.040 -6.550 -28.002 1.00 84.25 118 THR A N 1
ATOM 909 C CA . THR A 1 118 ? 27.257 -6.883 -28.785 1.00 84.25 118 THR A CA 1
ATOM 910 C C . THR A 1 118 ? 27.626 -5.832 -29.841 1.00 84.25 118 THR 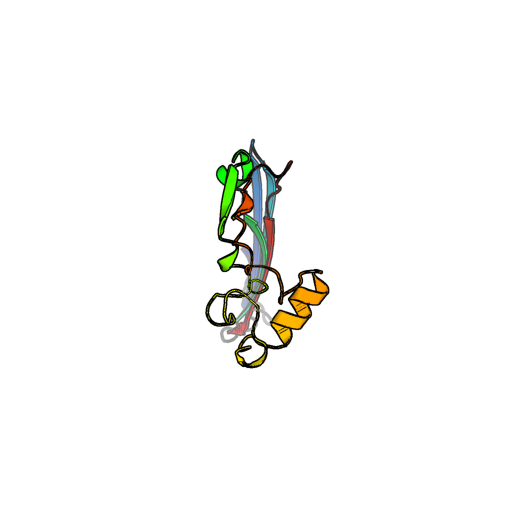A C 1
ATOM 912 O O . THR A 1 118 ? 28.802 -5.591 -30.098 1.00 84.25 118 THR A O 1
ATOM 915 N N . ALA A 1 119 ? 26.637 -5.142 -30.420 1.00 78.38 119 ALA A N 1
ATOM 916 C CA . ALA A 1 119 ? 26.833 -4.102 -31.442 1.00 78.38 119 ALA A CA 1
ATOM 917 C C . ALA A 1 119 ? 26.781 -2.666 -30.879 1.00 78.38 119 ALA A C 1
ATOM 919 O O . ALA A 1 119 ? 26.671 -1.696 -31.632 1.00 78.38 119 ALA A O 1
ATOM 920 N N . GLY A 1 120 ? 26.832 -2.530 -29.553 1.00 72.12 120 GLY A N 1
ATOM 921 C CA . GLY A 1 120 ? 26.610 -1.281 -28.834 1.00 72.12 120 GLY A CA 1
ATOM 922 C C . GLY A 1 120 ? 25.441 -1.390 -27.863 1.00 72.12 120 GLY A C 1
ATOM 923 O O . GLY A 1 120 ? 24.568 -2.249 -27.986 1.00 72.12 120 GLY A O 1
ATOM 924 N N . VAL A 1 121 ? 25.449 -0.506 -26.872 1.00 71.88 121 VAL A N 1
ATOM 925 C CA . VAL A 1 121 ? 24.501 -0.541 -25.763 1.00 71.88 121 VAL A CA 1
ATOM 926 C C . VAL A 1 121 ? 23.516 0.611 -25.939 1.00 71.88 121 VAL A C 1
ATOM 928 O O . VAL A 1 121 ? 23.923 1.771 -25.816 1.00 71.88 121 VAL A O 1
ATOM 931 N N . PRO A 1 122 ? 22.243 0.338 -26.273 1.00 73.50 122 PRO A N 1
ATOM 932 C CA . PRO A 1 122 ? 21.266 1.397 -26.454 1.00 73.50 122 PRO A CA 1
ATOM 933 C C . PRO A 1 122 ? 20.936 2.054 -25.113 1.00 73.50 122 PRO A C 1
ATOM 935 O O . PRO A 1 122 ? 20.955 1.419 -24.057 1.00 73.50 122 PRO A O 1
ATOM 938 N N . THR A 1 123 ? 20.602 3.341 -25.153 1.00 80.50 123 THR A N 1
ATOM 939 C CA . THR A 1 123 ? 19.934 3.989 -24.026 1.00 80.50 123 THR A CA 1
ATOM 940 C C . THR A 1 123 ? 18.478 3.540 -24.023 1.00 80.50 123 THR A C 1
ATOM 942 O O . THR A 1 123 ? 17.778 3.719 -25.020 1.00 80.50 123 THR A O 1
ATOM 945 N N . ILE A 1 124 ? 18.023 2.950 -22.922 1.00 81.62 124 ILE A N 1
ATOM 946 C CA . ILE A 1 124 ? 16.632 2.535 -22.756 1.00 81.62 124 ILE A CA 1
ATOM 947 C C . ILE A 1 124 ? 15.837 3.782 -22.356 1.00 81.62 124 ILE A C 1
ATOM 949 O O . ILE A 1 124 ? 16.121 4.359 -21.301 1.00 81.62 124 ILE A O 1
ATOM 953 N N . PRO A 1 125 ? 14.878 4.242 -23.181 1.00 80.12 125 PRO A N 1
ATOM 954 C CA . PRO A 1 125 ? 14.089 5.415 -22.850 1.00 80.12 125 PRO A CA 1
ATOM 955 C C . PRO A 1 125 ? 13.200 5.099 -21.652 1.00 80.12 125 PRO A C 1
ATOM 957 O O . PRO A 1 125 ? 12.419 4.148 -21.675 1.00 80.12 125 PRO A O 1
ATOM 960 N N . THR A 1 126 ? 13.292 5.920 -20.615 1.00 82.94 126 THR A N 1
ATOM 961 C CA . THR A 1 126 ? 12.389 5.857 -19.471 1.00 82.94 126 THR A CA 1
ATOM 962 C C . THR A 1 126 ? 11.534 7.110 -19.442 1.00 82.94 126 THR A C 1
ATOM 964 O O . THR A 1 126 ? 11.969 8.211 -19.778 1.00 82.94 126 THR A O 1
ATOM 967 N N . SER A 1 127 ? 10.277 6.945 -19.058 1.00 79.56 127 SER A N 1
ATOM 968 C CA . SER A 1 127 ? 9.385 8.065 -18.794 1.00 79.56 127 SER A CA 1
ATOM 969 C C . SER A 1 127 ? 8.912 7.975 -17.358 1.00 79.56 127 SER A C 1
ATOM 971 O O . SER A 1 127 ? 8.329 6.965 -16.962 1.00 79.56 127 SER A O 1
ATOM 973 N N . ALA A 1 128 ? 9.141 9.030 -16.588 1.00 77.62 128 ALA A N 1
ATOM 974 C CA . ALA A 1 128 ? 8.576 9.176 -15.258 1.00 77.62 128 ALA A CA 1
ATOM 975 C C . ALA A 1 128 ? 7.557 10.313 -15.296 1.00 77.62 128 ALA A C 1
ATOM 977 O O . ALA A 1 128 ? 7.898 11.458 -15.591 1.00 77.62 128 ALA A O 1
ATOM 978 N N . SER A 1 129 ? 6.307 10.007 -14.969 1.00 73.19 129 SER A N 1
ATOM 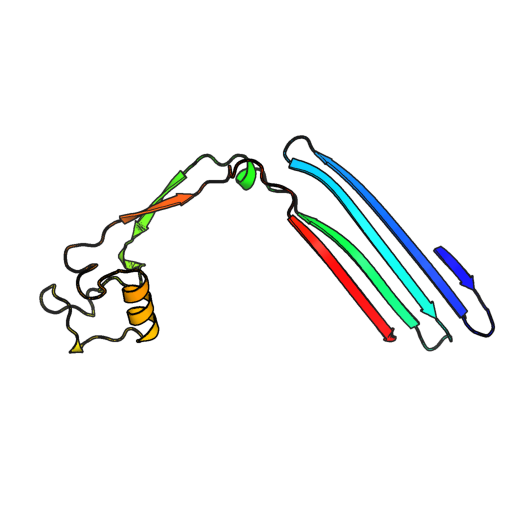979 C CA . SER A 1 129 ? 5.250 11.008 -14.849 1.00 73.19 129 SER A CA 1
ATOM 980 C C . SER A 1 129 ? 4.543 10.841 -13.515 1.00 73.19 129 SER A C 1
ATOM 982 O O . SER A 1 129 ? 4.393 9.717 -13.040 1.00 73.19 129 SER A O 1
ATOM 984 N N . GLY A 1 130 ? 4.142 11.956 -12.909 1.00 67.62 130 GLY A N 1
ATOM 985 C CA . GLY A 1 130 ? 3.244 11.938 -11.759 1.00 67.62 130 GLY A CA 1
ATOM 986 C C . GLY A 1 130 ? 1.802 11.912 -12.218 1.00 67.62 130 GLY A C 1
ATOM 987 O O . GLY A 1 130 ? 1.058 11.083 -11.729 1.00 67.62 130 GLY A O 1
ATOM 988 N N . ASN A 1 131 ? 1.451 12.744 -13.206 1.00 64.75 131 ASN A N 1
ATOM 989 C CA . ASN A 1 131 ? 0.087 13.043 -13.658 1.00 64.75 131 ASN A CA 1
ATOM 990 C C . ASN A 1 131 ? -0.690 11.850 -14.273 1.00 64.75 131 ASN A C 1
ATOM 992 O O . ASN A 1 131 ? -1.148 11.898 -15.418 1.00 64.75 131 ASN A O 1
ATOM 996 N N . ALA A 1 132 ? -0.841 10.760 -13.525 1.00 63.53 132 ALA A N 1
ATOM 997 C CA . ALA A 1 132 ? -1.811 9.720 -13.786 1.00 63.53 132 ALA A CA 1
ATOM 998 C C . ALA A 1 132 ? -3.191 10.360 -13.610 1.00 63.53 132 ALA A C 1
ATOM 1000 O O . ALA A 1 132 ? -3.546 10.846 -12.536 1.00 63.53 132 ALA A O 1
ATOM 1001 N N . GLN A 1 133 ? -3.935 10.437 -14.710 1.00 60.16 133 GLN A N 1
ATOM 1002 C CA . GLN A 1 133 ? -5.217 11.128 -14.791 1.00 60.16 133 GLN A CA 1
ATOM 1003 C C . GLN A 1 133 ? -6.176 10.607 -13.705 1.00 60.16 133 GLN A C 1
ATOM 1005 O O . GLN A 1 133 ? -6.714 9.510 -13.825 1.00 60.16 133 GLN A O 1
ATOM 1010 N N . GLY A 1 134 ? -6.388 11.396 -12.646 1.00 67.56 134 GLY A N 1
ATOM 1011 C CA . GLY A 1 134 ? -7.346 11.081 -11.584 1.00 67.56 134 GLY A CA 1
ATOM 1012 C C . GLY A 1 134 ? -6.840 10.113 -10.511 1.00 67.56 134 GLY A C 1
ATOM 1013 O O . GLY A 1 134 ? -7.575 9.199 -10.134 1.00 67.56 134 GLY A O 1
ATOM 1014 N N . LEU A 1 135 ? -5.615 10.309 -10.005 1.00 73.38 135 LEU A N 1
ATOM 1015 C CA . LEU A 1 135 ? -5.158 9.628 -8.789 1.00 73.38 135 LEU A CA 1
ATOM 1016 C C . LEU A 1 135 ? -6.154 9.843 -7.646 1.00 73.38 135 LEU A C 1
ATOM 1018 O O . LEU A 1 135 ? -6.480 10.974 -7.284 1.00 73.38 135 LEU A O 1
ATOM 1022 N N . LYS A 1 136 ? -6.616 8.733 -7.075 1.00 78.62 136 LYS A N 1
ATOM 1023 C CA . LYS A 1 136 ? -7.490 8.713 -5.904 1.00 78.62 136 LYS A CA 1
ATOM 1024 C C . LYS A 1 136 ? -6.666 8.421 -4.651 1.00 78.62 136 LYS A C 1
ATOM 1026 O O . LYS A 1 136 ? -5.583 7.844 -4.768 1.00 78.62 136 LYS A O 1
ATOM 1031 N N . PRO A 1 137 ? -7.162 8.796 -3.464 1.00 83.69 137 PRO A N 1
ATOM 1032 C CA . PRO A 1 137 ? -6.595 8.328 -2.208 1.00 83.69 137 PRO A CA 1
ATOM 1033 C C . PRO A 1 137 ? -6.444 6.804 -2.182 1.00 83.69 137 PRO A C 1
ATOM 1035 O O . PRO A 1 137 ? -7.347 6.071 -2.585 1.00 83.69 137 PRO A O 1
ATOM 1038 N N . GLU A 1 138 ? -5.302 6.325 -1.693 1.00 85.62 138 GLU A N 1
ATOM 1039 C CA . GLU A 1 138 ? -5.099 4.900 -1.425 1.00 85.62 138 GLU A CA 1
ATOM 1040 C C . GLU A 1 138 ? -5.651 4.585 -0.034 1.00 85.62 138 GLU A C 1
ATOM 1042 O O . GLU A 1 138 ? -5.221 5.189 0.953 1.00 85.62 138 GLU A O 1
ATOM 1047 N N . THR A 1 139 ? -6.602 3.655 0.053 1.00 90.25 139 THR A N 1
ATOM 1048 C CA . THR A 1 139 ? -7.281 3.284 1.302 1.00 90.25 139 THR A CA 1
ATOM 1049 C C . THR A 1 139 ? -6.739 1.982 1.879 1.00 90.25 139 THR A C 1
ATOM 1051 O O . THR A 1 139 ? -6.374 1.062 1.149 1.00 90.25 139 THR A O 1
ATOM 1054 N N . SER A 1 140 ? -6.735 1.876 3.204 1.00 93.69 140 SER A N 1
ATOM 1055 C CA . SER A 1 140 ? -6.293 0.697 3.946 1.00 93.69 140 SER A CA 1
ATOM 1056 C C . SER A 1 140 ? -7.269 0.370 5.069 1.00 93.69 140 SER A C 1
ATOM 1058 O O . SER A 1 140 ? -7.799 1.272 5.722 1.00 93.69 140 SER A O 1
ATOM 1060 N N . GLU A 1 141 ? -7.467 -0.922 5.318 1.00 95.06 141 GLU A N 1
ATOM 1061 C CA . GLU A 1 141 ? -8.286 -1.445 6.408 1.00 95.06 141 GLU A CA 1
ATOM 1062 C C . GLU A 1 141 ? -7.404 -2.181 7.418 1.00 95.06 141 GLU A C 1
ATOM 1064 O O . GLU A 1 141 ? -6.467 -2.893 7.052 1.00 95.06 141 GLU A O 1
ATOM 1069 N N . ASN A 1 142 ? -7.707 -2.023 8.705 1.00 93.94 142 ASN A N 1
ATOM 1070 C CA . ASN A 1 142 ? -6.982 -2.680 9.782 1.00 93.94 142 ASN A CA 1
ATOM 1071 C C . ASN A 1 142 ? -7.936 -3.342 10.774 1.00 93.94 142 ASN A C 1
ATOM 1073 O O . ASN A 1 142 ? -8.906 -2.731 11.224 1.00 93.94 142 ASN A O 1
ATOM 1077 N N . ILE A 1 143 ? -7.595 -4.574 11.156 1.00 95.62 143 ILE A N 1
ATOM 1078 C CA . ILE A 1 143 ? -8.217 -5.313 12.252 1.00 95.62 143 ILE A CA 1
ATOM 1079 C C . ILE A 1 143 ? -7.131 -5.651 13.265 1.00 95.62 143 ILE A C 1
ATOM 1081 O O . ILE A 1 143 ? -6.099 -6.219 12.913 1.00 95.62 143 ILE A O 1
ATOM 1085 N N . THR A 1 144 ? -7.382 -5.334 14.530 1.00 95.62 144 THR A N 1
ATOM 1086 C CA . THR A 1 144 ? -6.492 -5.672 15.646 1.00 95.62 144 THR A CA 1
ATOM 1087 C C . THR A 1 144 ? -7.302 -6.325 16.756 1.00 95.62 144 THR A C 1
ATOM 1089 O O . THR A 1 144 ? -8.336 -5.786 17.145 1.00 95.62 144 THR A O 1
ATOM 1092 N N . ALA A 1 145 ? -6.821 -7.446 17.295 1.00 95.50 145 ALA A N 1
ATOM 1093 C CA . ALA A 1 145 ? -7.397 -8.115 18.458 1.00 95.50 145 ALA A CA 1
ATOM 1094 C C . ALA A 1 145 ? -6.313 -8.391 19.512 1.00 95.50 145 ALA A C 1
ATOM 1096 O O . ALA A 1 145 ? -5.182 -8.729 19.166 1.00 95.50 145 ALA A O 1
ATOM 1097 N N . SER A 1 146 ? -6.653 -8.237 20.791 1.00 94.62 146 SER A N 1
ATOM 1098 C CA . SER A 1 146 ? -5.748 -8.427 21.927 1.00 94.62 146 SER A CA 1
ATOM 1099 C C . SER A 1 146 ? -6.445 -9.141 23.079 1.00 94.62 146 SER A C 1
ATOM 1101 O O . SER A 1 146 ? -7.614 -8.868 23.354 1.00 94.62 146 SER A O 1
ATOM 1103 N N . ILE A 1 147 ? -5.699 -9.974 23.799 1.00 93.62 147 ILE A N 1
ATOM 1104 C CA . ILE A 1 147 ? -6.116 -10.598 25.056 1.00 93.62 147 ILE A CA 1
ATOM 1105 C C . ILE A 1 147 ? -4.986 -10.358 26.058 1.00 93.62 147 ILE A C 1
ATOM 1107 O O . ILE A 1 147 ? -3.820 -10.563 25.711 1.00 93.62 147 ILE A O 1
ATOM 1111 N N . LYS A 1 148 ? -5.321 -9.872 27.250 1.00 87.19 148 LYS A N 1
ATOM 1112 C CA . LYS A 1 148 ? -4.397 -9.640 28.358 1.00 87.19 148 LYS A CA 1
ATOM 1113 C C . LYS A 1 148 ? -4.926 -10.306 29.615 1.00 87.19 148 LYS A C 1
ATOM 1115 O O . LYS A 1 148 ? -6.166 -10.283 29.775 1.00 87.19 148 LYS A O 1
#

pLDDT: mean 87.34, std 7.58, range [60.16, 97.06]

Radius of gyration: 29.02 Å; chains: 1; bounding box: 58×41×69 Å

Sequence (148 aa):
MPIITNENWAELLEIEAAARYTDESNFGNETTYRGRVTYMPTEEWLVSASYGTSFRAPNLREQLLANQFGGENGNSDPCSVPESLQTNGAYDPSKENRSQTVLDNCLADGADFTLIGTAGVPTIPTSASGNAQGLKPETSENITASIK